Protein AF-A0A432R8T3-F1 (afdb_monomer_lite)

Secondary structure (DSSP, 8-state):
-HHHHHHHHHHHHHHHHHHHHHHHHHHHHHHHHHHHHHHHHHHHHHHHHHHHHHHHHHHHHHHHHHHHHHHHHS-HHHHHHHHHHHS-PPPP-GGG------

Radius of gyration: 39.83 Å; chains: 1; bounding box: 74×20×109 Å

pLDDT: mean 88.71, std 10.78, range [54.72, 98.0]

Sequence (102 aa):
MIRV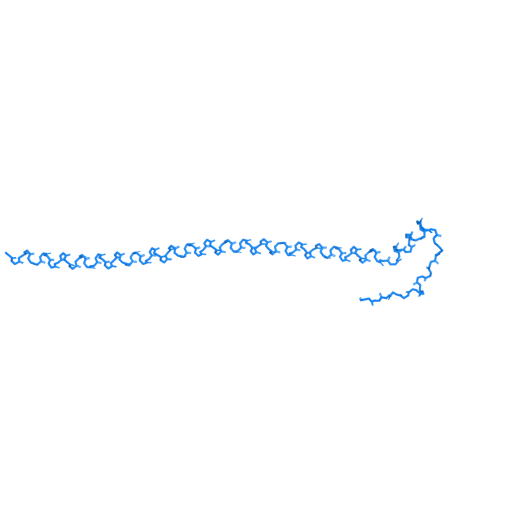KELTIEARKDFSILKKQALFFLMILTISSLLILYNIKFVEVEKEIAQLTKSKEFMVYENMILKKEIAKLKDPKRINKIAKKKLHMKPVNMEKVKFIKY

Structure (mmCIF, N/CA/C/O backbone):
data_AF-A0A432R8T3-F1
#
_entry.id   AF-A0A432R8T3-F1
#
loop_
_atom_site.group_PDB
_atom_site.id
_atom_site.type_symbol
_atom_site.label_atom_id
_atom_site.label_alt_id
_atom_site.label_comp_id
_atom_site.label_asym_id
_atom_site.label_entity_id
_atom_site.label_seq_id
_atom_site.pdbx_PDB_ins_code
_atom_site.Cartn_x
_atom_site.Cartn_y
_atom_site.Cartn_z
_atom_site.occupancy
_atom_site.B_iso_or_equiv
_atom_site.auth_seq_id
_atom_site.auth_comp_id
_atom_site.auth_asym_id
_atom_site.auth_atom_id
_atom_site.pdbx_PDB_model_num
ATOM 1 N N . MET A 1 1 ? 37.307 8.589 -61.354 1.00 62.78 1 MET A N 1
ATOM 2 C CA . MET A 1 1 ? 35.980 9.179 -61.045 1.00 62.78 1 MET A CA 1
ATOM 3 C C . MET A 1 1 ? 34.953 8.140 -60.574 1.00 62.78 1 MET A C 1
ATOM 5 O O . MET A 1 1 ? 34.228 8.426 -59.633 1.00 62.78 1 MET A O 1
ATOM 9 N N . ILE A 1 2 ? 34.918 6.933 -61.160 1.00 66.38 2 ILE A N 1
ATOM 10 C CA . ILE A 1 2 ? 33.963 5.852 -60.816 1.00 66.38 2 ILE A CA 1
ATOM 11 C C . ILE A 1 2 ? 34.092 5.389 -59.347 1.00 66.38 2 ILE A C 1
ATOM 13 O O . ILE A 1 2 ? 33.107 5.385 -58.618 1.00 66.38 2 ILE A O 1
ATOM 17 N N . ARG A 1 3 ? 35.323 5.170 -58.863 1.00 75.00 3 ARG A N 1
ATOM 18 C CA . ARG A 1 3 ? 35.620 4.719 -57.486 1.00 75.00 3 ARG A CA 1
ATOM 19 C C . ARG A 1 3 ? 35.119 5.652 -56.370 1.00 75.00 3 ARG A C 1
ATOM 21 O O . ARG A 1 3 ? 34.780 5.203 -55.286 1.00 75.00 3 ARG A O 1
ATOM 28 N N . VAL A 1 4 ? 35.065 6.961 -56.636 1.00 77.25 4 VAL A N 1
ATOM 29 C CA . VAL A 1 4 ? 34.587 7.970 -55.668 1.00 77.25 4 VAL A CA 1
ATOM 30 C C . VAL A 1 4 ? 33.055 7.938 -55.564 1.00 77.25 4 VAL A C 1
ATOM 32 O O . VAL A 1 4 ? 32.496 8.117 -54.483 1.00 77.25 4 VAL A O 1
ATOM 35 N N . LYS A 1 5 ? 32.358 7.658 -56.674 1.00 79.06 5 LYS A N 1
ATOM 36 C CA . LYS A 1 5 ? 30.899 7.469 -56.670 1.00 79.06 5 LYS A CA 1
ATOM 37 C C . LYS A 1 5 ? 30.490 6.204 -55.913 1.00 79.06 5 LYS A C 1
ATOM 39 O O . LYS A 1 5 ? 29.539 6.257 -55.148 1.00 79.06 5 LYS A O 1
ATOM 44 N N . GLU A 1 6 ? 31.217 5.103 -56.072 1.00 82.19 6 GLU A N 1
ATOM 45 C CA . GLU A 1 6 ? 30.943 3.865 -55.325 1.00 82.19 6 GLU A CA 1
ATOM 46 C C . GLU A 1 6 ? 31.122 4.063 -53.814 1.00 82.19 6 GLU A C 1
ATOM 48 O O . GLU A 1 6 ? 30.196 3.785 -53.056 1.00 82.19 6 GLU A O 1
ATOM 53 N N . LEU A 1 7 ? 32.232 4.683 -53.391 1.00 83.75 7 LEU A N 1
ATOM 54 C CA . LEU A 1 7 ? 32.489 4.982 -51.975 1.00 83.75 7 LEU A CA 1
ATOM 55 C C . LEU A 1 7 ? 31.397 5.858 -51.339 1.00 83.75 7 LEU A C 1
ATOM 57 O O . LEU A 1 7 ? 31.002 5.647 -50.196 1.00 83.75 7 LEU A O 1
ATOM 61 N N . THR A 1 8 ? 30.901 6.860 -52.070 1.00 83.38 8 THR A N 1
ATOM 62 C CA . THR A 1 8 ? 29.843 7.750 -51.556 1.00 83.38 8 THR A CA 1
ATOM 63 C C . THR A 1 8 ? 28.485 7.061 -51.454 1.00 83.38 8 THR A C 1
ATOM 65 O O . THR A 1 8 ? 27.714 7.362 -50.541 1.00 83.38 8 THR A O 1
ATOM 68 N N . ILE A 1 9 ? 28.184 6.121 -52.353 1.00 86.31 9 ILE A N 1
ATOM 69 C CA . ILE A 1 9 ? 26.966 5.306 -52.289 1.00 86.31 9 ILE A CA 1
ATOM 70 C C . ILE A 1 9 ? 27.024 4.363 -51.083 1.00 86.31 9 ILE A C 1
ATOM 72 O O . ILE A 1 9 ? 26.041 4.246 -50.348 1.00 86.31 9 ILE A O 1
ATOM 76 N N . GLU A 1 10 ? 28.178 3.742 -50.852 1.00 86.75 10 GLU A N 1
ATOM 77 C CA . GLU A 1 10 ? 28.408 2.814 -49.745 1.00 86.75 10 GLU A CA 1
ATOM 78 C C . GLU A 1 10 ? 28.322 3.535 -48.390 1.00 86.75 10 GLU A C 1
ATOM 80 O O . GLU A 1 10 ? 27.499 3.174 -47.548 1.00 86.75 10 GLU A O 1
ATOM 85 N N . ALA A 1 11 ? 29.002 4.680 -48.248 1.00 87.25 11 ALA A N 1
ATOM 86 C CA . ALA A 1 11 ? 28.913 5.527 -47.057 1.00 87.25 11 ALA A CA 1
ATOM 87 C C . ALA A 1 11 ? 27.478 6.008 -46.766 1.00 87.25 11 ALA A C 1
ATOM 89 O O . ALA A 1 11 ? 27.051 6.083 -45.611 1.00 87.25 11 ALA A O 1
ATOM 90 N N . ARG A 1 12 ? 26.688 6.316 -47.805 1.00 90.31 12 ARG A N 1
ATOM 91 C CA . ARG A 1 12 ? 25.278 6.710 -47.642 1.00 90.31 12 ARG A CA 1
ATOM 92 C C . ARG A 1 12 ? 24.418 5.554 -47.130 1.00 90.31 12 ARG A C 1
ATOM 94 O O . ARG A 1 12 ? 23.485 5.785 -46.354 1.00 90.31 12 ARG A O 1
ATOM 101 N N . LYS A 1 13 ? 24.712 4.326 -47.560 1.00 90.44 13 LYS A N 1
ATOM 102 C CA . LYS A 1 13 ? 24.023 3.114 -47.106 1.00 90.44 13 LYS A CA 1
ATOM 103 C C . LYS A 1 13 ? 24.353 2.823 -45.641 1.00 90.44 13 LYS A C 1
ATOM 105 O O . LYS A 1 13 ? 23.425 2.627 -44.857 1.00 90.44 13 LYS A O 1
ATOM 110 N N . ASP A 1 14 ? 25.621 2.917 -45.259 1.00 90.56 14 ASP A N 1
ATOM 111 C CA . ASP A 1 14 ? 26.066 2.726 -43.875 1.00 90.56 14 ASP A CA 1
ATOM 112 C C . ASP A 1 14 ? 25.478 3.783 -42.941 1.00 90.56 14 ASP A C 1
ATOM 114 O O . ASP A 1 14 ? 24.937 3.458 -41.883 1.00 90.56 14 ASP A O 1
ATOM 118 N N . PHE A 1 15 ? 25.451 5.046 -43.372 1.00 93.19 15 PHE A N 1
ATOM 119 C CA . PHE A 1 15 ? 24.792 6.111 -42.620 1.00 93.19 15 PHE A CA 1
ATOM 120 C C . PHE A 1 15 ? 23.287 5.856 -42.447 1.00 93.19 15 PHE A C 1
ATOM 122 O O . PHE A 1 15 ? 22.721 6.115 -41.384 1.00 93.19 15 PHE A O 1
ATOM 129 N N . SER A 1 16 ? 22.618 5.314 -43.471 1.00 92.25 16 SER A N 1
ATOM 130 C CA . SER A 1 16 ? 21.205 4.932 -43.374 1.00 92.25 16 SER A CA 1
ATOM 131 C C . SER A 1 16 ? 20.980 3.821 -42.344 1.00 92.25 16 SER A C 1
ATOM 133 O O . SER A 1 16 ? 20.015 3.884 -41.577 1.00 92.25 16 SER A O 1
ATOM 135 N N . ILE A 1 17 ? 21.877 2.832 -42.288 1.00 93.19 17 ILE A N 1
ATOM 136 C CA . ILE A 1 17 ? 21.836 1.742 -41.305 1.00 93.19 17 ILE A CA 1
ATOM 137 C C . ILE A 1 17 ? 22.064 2.290 -39.892 1.00 93.19 17 ILE A C 1
ATOM 139 O O . ILE A 1 17 ? 21.248 2.029 -39.006 1.00 93.19 17 ILE A O 1
ATOM 143 N N . LEU A 1 18 ? 23.096 3.116 -39.695 1.00 94.38 18 LEU A N 1
ATOM 144 C CA . LEU A 1 18 ? 23.390 3.760 -38.411 1.00 94.38 18 LEU A CA 1
ATOM 145 C C . LEU A 1 18 ? 22.222 4.622 -37.924 1.00 94.38 18 LEU A C 1
ATOM 147 O O . LEU A 1 18 ? 21.843 4.547 -36.758 1.00 94.38 18 LEU A O 1
ATOM 151 N N . LYS A 1 19 ? 21.579 5.386 -38.817 1.00 94.69 19 LYS A N 1
ATOM 152 C CA . LYS A 1 19 ? 20.396 6.188 -38.473 1.00 94.69 19 LYS A CA 1
ATOM 153 C C . LYS A 1 19 ? 19.231 5.318 -37.994 1.00 94.69 19 LYS A C 1
ATOM 155 O O . LYS A 1 19 ? 18.560 5.679 -37.029 1.00 94.69 19 LYS A O 1
ATOM 160 N N . LYS A 1 20 ? 18.981 4.178 -38.648 1.00 94.25 20 LYS A N 1
ATOM 161 C CA . LYS A 1 20 ? 17.941 3.229 -38.216 1.00 94.25 20 LYS A CA 1
ATOM 162 C C . LYS A 1 20 ? 18.269 2.641 -36.846 1.00 94.25 20 LYS A C 1
ATOM 164 O O . LYS A 1 20 ? 17.397 2.612 -35.987 1.00 94.25 20 LYS A O 1
ATOM 169 N N . GLN A 1 21 ? 19.515 2.225 -36.625 1.00 94.94 21 GLN A N 1
ATOM 170 C CA . GLN A 1 21 ? 19.959 1.701 -35.331 1.00 94.94 21 GLN A CA 1
ATOM 171 C C . GLN A 1 21 ? 19.830 2.750 -34.221 1.00 94.94 21 GLN A C 1
ATOM 173 O O . GLN A 1 21 ? 19.284 2.447 -33.166 1.00 94.94 21 GLN A O 1
ATOM 178 N N . ALA A 1 22 ? 20.239 3.995 -34.474 1.00 96.06 22 ALA A N 1
ATOM 179 C CA . ALA A 1 22 ? 20.071 5.097 -33.530 1.00 96.06 22 ALA A CA 1
ATOM 180 C C . ALA A 1 22 ? 18.594 5.330 -33.169 1.00 96.06 22 ALA A C 1
ATOM 182 O O . ALA A 1 22 ? 18.274 5.546 -32.003 1.00 96.06 22 ALA A O 1
ATOM 183 N N . LEU A 1 23 ? 17.684 5.226 -34.145 1.00 96.06 23 LEU A N 1
ATOM 184 C CA . LEU A 1 23 ? 16.244 5.322 -33.898 1.00 96.06 23 LEU A CA 1
ATOM 185 C C . LEU A 1 23 ? 15.736 4.174 -33.009 1.00 96.06 23 LEU A C 1
ATOM 187 O O . LEU A 1 23 ? 14.954 4.413 -32.092 1.00 96.06 23 LEU A O 1
ATOM 191 N N . PHE A 1 24 ? 16.198 2.942 -33.246 1.00 96.44 24 PHE A N 1
ATOM 192 C CA . PHE A 1 24 ? 15.867 1.800 -32.390 1.00 96.44 24 PHE A CA 1
ATOM 193 C C . PHE A 1 24 ? 16.395 1.980 -30.966 1.00 96.44 24 PHE A C 1
ATOM 195 O O . PHE A 1 24 ? 15.648 1.762 -30.017 1.00 96.44 24 PHE A O 1
ATOM 202 N N . PHE A 1 25 ? 17.639 2.432 -30.800 1.00 97.06 25 PHE A N 1
ATOM 203 C CA . PHE A 1 25 ? 18.193 2.719 -29.476 1.00 97.06 25 PHE A CA 1
ATOM 204 C C . PHE A 1 25 ? 17.418 3.818 -28.757 1.00 97.06 25 PHE A C 1
ATOM 206 O O . PHE A 1 25 ? 17.108 3.667 -27.579 1.00 97.06 25 PHE A O 1
ATOM 213 N N . LEU A 1 26 ? 17.045 4.887 -29.463 1.00 97.38 26 LEU A N 1
ATOM 214 C CA . LEU A 1 26 ? 16.210 5.941 -28.898 1.00 97.38 26 LEU A CA 1
ATOM 215 C C . LEU A 1 26 ? 14.859 5.382 -28.436 1.00 97.38 26 LEU A C 1
ATOM 217 O O . LEU A 1 26 ? 14.428 5.662 -27.322 1.00 97.38 26 LEU A O 1
ATOM 221 N N . MET A 1 27 ? 14.222 4.541 -29.252 1.00 97.19 27 MET A N 1
ATOM 222 C CA . MET A 1 27 ? 12.959 3.896 -28.899 1.00 97.19 27 MET A CA 1
ATOM 223 C C . MET A 1 27 ? 13.104 3.021 -27.647 1.00 97.19 27 MET A C 1
ATOM 225 O O . MET A 1 27 ? 12.321 3.167 -26.710 1.00 97.19 27 MET A O 1
ATOM 229 N N . ILE A 1 28 ? 14.143 2.184 -27.583 1.00 97.44 28 ILE A N 1
ATOM 230 C CA . ILE A 1 28 ? 14.435 1.352 -26.408 1.00 97.44 28 ILE A CA 1
ATOM 231 C C . ILE A 1 28 ? 14.617 2.235 -25.171 1.00 97.44 28 ILE A C 1
ATOM 233 O O . ILE A 1 28 ? 13.952 2.007 -24.166 1.00 97.44 28 ILE A O 1
ATOM 237 N N . LEU A 1 29 ? 15.436 3.287 -25.256 1.00 97.81 29 LEU A N 1
ATOM 238 C CA . LEU A 1 29 ? 15.678 4.202 -24.139 1.00 97.81 29 LEU A CA 1
ATOM 239 C C . LEU A 1 29 ? 14.394 4.882 -23.660 1.00 97.81 29 LEU A C 1
ATOM 241 O O . LEU A 1 29 ? 14.171 4.976 -22.452 1.00 97.81 29 LEU A O 1
ATOM 245 N N . THR A 1 30 ? 13.532 5.326 -24.577 1.00 97.50 30 THR A N 1
ATOM 246 C CA . THR A 1 30 ? 12.253 5.946 -24.202 1.00 97.50 30 THR A CA 1
ATOM 247 C C . THR A 1 30 ? 11.332 4.965 -23.481 1.00 97.50 30 THR A C 1
ATOM 249 O O . THR A 1 30 ? 10.816 5.294 -22.414 1.00 97.50 30 THR A O 1
ATOM 252 N N . ILE A 1 31 ? 11.182 3.741 -23.996 1.00 97.69 31 ILE A N 1
ATOM 253 C CA . ILE A 1 31 ? 10.347 2.706 -23.375 1.00 97.69 31 ILE A CA 1
ATOM 254 C C . ILE A 1 31 ? 10.910 2.318 -22.006 1.00 97.69 31 ILE A C 1
ATOM 256 O O . ILE A 1 31 ? 10.165 2.273 -21.029 1.00 97.69 31 ILE A O 1
ATOM 260 N N . SER A 1 32 ? 12.223 2.095 -21.902 1.00 97.62 32 SER A N 1
ATOM 261 C CA . SER A 1 32 ? 12.877 1.773 -20.631 1.00 97.62 32 SER A CA 1
ATOM 262 C C . SER A 1 32 ? 12.693 2.886 -19.601 1.00 97.62 32 SER A C 1
ATOM 264 O O . SER A 1 32 ? 12.394 2.604 -18.444 1.00 97.62 32 SER A O 1
ATOM 266 N N . SER A 1 33 ? 12.799 4.149 -20.016 1.00 97.19 33 SER A N 1
ATOM 267 C CA . SER A 1 33 ? 12.599 5.298 -19.125 1.00 97.19 33 SER A CA 1
ATOM 268 C C . SER A 1 33 ? 11.162 5.369 -18.607 1.00 97.19 33 SER A C 1
ATOM 270 O O . SER A 1 33 ? 10.945 5.548 -17.410 1.00 97.19 33 SER A O 1
ATOM 272 N N . LEU A 1 34 ? 10.173 5.164 -19.483 1.00 97.62 34 LEU A N 1
ATOM 273 C CA . LEU A 1 34 ? 8.764 5.106 -19.086 1.00 97.62 34 LEU A CA 1
ATOM 274 C C . LEU A 1 34 ? 8.494 3.953 -18.115 1.00 97.62 34 LEU A C 1
ATOM 276 O O . LEU A 1 34 ? 7.768 4.135 -17.140 1.00 97.62 34 LEU A O 1
ATOM 280 N N . LEU A 1 35 ? 9.111 2.790 -18.339 1.00 97.94 35 LEU A N 1
ATOM 281 C CA . LEU A 1 35 ? 8.969 1.631 -17.460 1.00 97.94 35 LEU A CA 1
ATOM 282 C C . LEU A 1 35 ? 9.547 1.898 -16.062 1.00 97.94 35 LEU A C 1
ATOM 284 O O . LEU A 1 35 ? 8.934 1.527 -15.063 1.00 97.94 35 LEU A O 1
ATOM 288 N N . ILE A 1 36 ? 10.697 2.573 -15.982 1.00 97.94 36 ILE A N 1
ATOM 289 C CA . ILE A 1 36 ? 11.311 2.972 -14.708 1.00 97.94 36 ILE A CA 1
ATOM 290 C C . ILE A 1 36 ? 10.391 3.936 -13.955 1.00 97.94 36 ILE A C 1
ATOM 292 O O . ILE A 1 36 ? 10.126 3.729 -12.772 1.00 97.94 36 ILE A O 1
ATOM 296 N N . LEU A 1 37 ? 9.862 4.959 -14.634 1.00 97.75 37 LEU A N 1
ATOM 297 C CA . LEU A 1 37 ? 8.937 5.919 -14.023 1.00 97.75 37 LEU A CA 1
ATOM 298 C C . LEU A 1 37 ? 7.655 5.242 -13.530 1.00 97.75 37 LEU A C 1
ATOM 300 O O . LEU A 1 37 ? 7.202 5.517 -12.418 1.00 97.75 37 LEU A O 1
ATOM 304 N N . TYR A 1 38 ? 7.100 4.331 -14.330 1.00 98.00 38 TYR A N 1
ATOM 305 C CA . TYR A 1 38 ? 5.948 3.528 -13.936 1.00 98.00 38 TYR A CA 1
ATOM 306 C C . TYR A 1 38 ? 6.244 2.703 -12.682 1.00 98.00 38 TYR A C 1
ATOM 308 O O . TYR A 1 38 ? 5.457 2.725 -11.741 1.00 98.00 38 TYR A O 1
ATOM 316 N N . ASN A 1 39 ? 7.394 2.026 -12.633 1.00 97.88 39 ASN A N 1
ATOM 317 C CA . ASN A 1 39 ? 7.782 1.200 -11.492 1.00 97.88 39 ASN A CA 1
ATOM 318 C C . ASN A 1 39 ? 7.941 2.038 -10.211 1.00 97.88 39 ASN A C 1
ATOM 320 O O . ASN A 1 39 ? 7.406 1.675 -9.168 1.00 97.88 39 ASN A O 1
ATOM 324 N N . ILE A 1 40 ? 8.573 3.213 -10.298 1.00 97.62 40 ILE A N 1
ATOM 325 C CA . ILE A 1 40 ? 8.682 4.134 -9.156 1.00 97.62 40 ILE A CA 1
ATOM 326 C C . ILE A 1 40 ? 7.294 4.481 -8.601 1.00 97.62 40 ILE A C 1
ATOM 328 O O . ILE A 1 40 ? 7.080 4.406 -7.391 1.00 97.62 40 ILE A O 1
ATOM 332 N N . LYS A 1 41 ? 6.340 4.818 -9.478 1.00 97.06 41 LYS A N 1
ATOM 333 C CA . LYS A 1 41 ? 4.965 5.129 -9.066 1.00 97.06 41 LYS A CA 1
ATOM 334 C C . LYS A 1 41 ? 4.211 3.922 -8.532 1.00 97.06 41 LYS A C 1
ATOM 336 O O . LYS A 1 41 ? 3.481 4.054 -7.557 1.00 97.06 41 LYS A O 1
ATOM 341 N N . PHE A 1 42 ? 4.423 2.753 -9.116 1.00 97.94 42 PHE A N 1
ATOM 342 C CA . PHE A 1 42 ? 3.851 1.510 -8.624 1.00 97.94 42 PHE A CA 1
ATOM 343 C C . PHE A 1 42 ? 4.303 1.216 -7.185 1.00 97.94 42 PHE A C 1
ATOM 345 O O . PHE A 1 42 ? 3.467 0.995 -6.315 1.00 97.94 42 PHE A O 1
ATOM 352 N N . VAL A 1 43 ? 5.605 1.323 -6.903 1.00 98.00 43 VAL A N 1
ATOM 353 C CA . VAL A 1 43 ? 6.166 1.110 -5.558 1.00 98.00 43 VAL A CA 1
ATOM 354 C C . VAL A 1 43 ? 5.654 2.143 -4.547 1.00 98.00 43 VAL A C 1
ATOM 356 O O . VAL A 1 43 ? 5.439 1.816 -3.380 1.00 98.00 43 VAL A O 1
ATOM 359 N N . GLU A 1 44 ? 5.469 3.397 -4.962 1.00 97.75 44 GLU A N 1
ATOM 360 C CA . GLU A 1 44 ? 4.872 4.439 -4.116 1.00 97.75 44 GLU A CA 1
ATOM 361 C C . GLU A 1 44 ? 3.436 4.069 -3.714 1.00 97.75 44 GLU A C 1
ATOM 363 O O . GLU A 1 44 ? 3.114 4.045 -2.525 1.00 97.75 44 GLU A O 1
ATOM 368 N N . VAL A 1 45 ? 2.617 3.661 -4.686 1.00 97.69 45 VAL A N 1
ATOM 369 C CA . VAL A 1 45 ? 1.238 3.213 -4.451 1.00 97.69 45 VAL A CA 1
ATOM 370 C C . VAL A 1 45 ? 1.191 1.964 -3.566 1.00 97.69 45 VAL A C 1
ATOM 372 O O . VAL A 1 45 ? 0.377 1.898 -2.647 1.00 97.69 45 VAL A O 1
ATOM 375 N N . GLU A 1 46 ? 2.076 0.985 -3.770 1.00 97.75 46 GLU A N 1
ATOM 376 C CA . GLU A 1 46 ? 2.145 -0.198 -2.901 1.00 97.75 46 GLU A CA 1
ATOM 377 C C . GLU A 1 46 ? 2.438 0.167 -1.440 1.00 97.75 46 GLU A C 1
ATOM 379 O O . GLU A 1 46 ? 1.827 -0.391 -0.522 1.00 97.75 46 GLU A O 1
ATOM 384 N N . LYS A 1 47 ? 3.330 1.137 -1.202 1.00 97.31 47 LYS A N 1
ATOM 385 C CA . LYS A 1 47 ? 3.618 1.629 0.154 1.00 97.31 47 LYS A CA 1
ATOM 386 C C . LYS A 1 47 ? 2.397 2.291 0.784 1.00 97.31 47 LYS A C 1
ATOM 388 O O . LYS A 1 47 ? 2.115 2.030 1.954 1.00 97.31 47 LYS A O 1
ATOM 393 N N . GLU A 1 48 ? 1.670 3.113 0.033 1.00 97.75 48 GLU A N 1
ATOM 394 C CA . GLU A 1 48 ? 0.434 3.738 0.512 1.00 97.75 48 GLU A CA 1
ATOM 395 C C . GLU A 1 48 ? -0.630 2.689 0.857 1.00 97.75 48 GLU A C 1
ATOM 397 O O . GLU A 1 48 ? -1.224 2.741 1.936 1.00 97.75 48 GLU A O 1
ATOM 402 N N . ILE A 1 49 ? -0.817 1.677 0.003 1.00 97.12 49 ILE A N 1
ATOM 403 C CA . ILE A 1 49 ? -1.745 0.565 0.255 1.00 97.12 49 ILE A CA 1
ATOM 404 C C . ILE A 1 49 ? -1.365 -0.178 1.539 1.00 97.12 49 ILE A C 1
ATOM 406 O O . ILE A 1 49 ? -2.235 -0.462 2.369 1.00 97.12 49 ILE A O 1
ATOM 410 N N . ALA A 1 50 ? -0.079 -0.469 1.744 1.00 97.56 50 ALA A N 1
ATOM 411 C CA . ALA A 1 50 ? 0.394 -1.137 2.952 1.00 97.56 50 ALA A CA 1
ATOM 412 C C . ALA A 1 50 ? 0.126 -0.298 4.216 1.00 97.56 50 ALA A C 1
ATOM 414 O O . ALA A 1 50 ? -0.354 -0.819 5.226 1.00 97.56 50 ALA A O 1
ATOM 415 N N . GLN A 1 51 ? 0.377 1.014 4.158 1.00 97.56 51 GLN A N 1
ATOM 416 C CA . GLN A 1 51 ? 0.107 1.929 5.270 1.00 97.56 51 GLN A CA 1
ATOM 417 C C . GLN A 1 51 ? -1.389 2.028 5.589 1.00 97.56 51 GLN A C 1
ATOM 419 O O . GLN A 1 51 ? -1.782 1.926 6.756 1.00 97.56 51 GLN A O 1
ATOM 424 N N . LEU A 1 52 ? -2.233 2.177 4.567 1.00 97.50 52 LEU A N 1
ATOM 425 C CA . LEU A 1 52 ? -3.686 2.237 4.726 1.00 97.50 52 LEU A CA 1
ATOM 426 C C . LEU A 1 52 ? -4.248 0.927 5.280 1.00 97.50 52 LEU A C 1
ATOM 428 O O . LEU A 1 52 ? -5.116 0.953 6.153 1.00 97.50 52 LEU A O 1
ATOM 432 N N . THR A 1 53 ? -3.719 -0.212 4.836 1.00 97.38 53 THR A N 1
ATOM 433 C CA . THR A 1 53 ? -4.107 -1.534 5.345 1.00 97.38 53 THR A CA 1
ATOM 434 C C . THR A 1 53 ? -3.795 -1.655 6.832 1.00 97.38 53 THR A C 1
ATOM 436 O O . THR A 1 53 ? -4.681 -1.990 7.617 1.00 97.38 53 THR A O 1
ATOM 439 N N . LYS A 1 54 ? -2.586 -1.264 7.250 1.00 97.06 54 LYS A N 1
ATOM 440 C CA . LYS A 1 54 ? -2.203 -1.248 8.667 1.00 97.06 54 LYS A CA 1
ATOM 441 C C . LYS A 1 54 ? -3.105 -0.332 9.501 1.00 97.06 54 LYS A C 1
ATOM 443 O O . LYS A 1 54 ? -3.515 -0.701 10.600 1.00 97.06 54 LYS A O 1
ATOM 448 N N . SER A 1 55 ? -3.435 0.855 8.987 1.00 96.88 55 SER A N 1
ATOM 449 C CA . SER A 1 55 ? -4.331 1.795 9.676 1.00 96.88 55 SER A CA 1
ATOM 450 C C . SER A 1 55 ? -5.744 1.224 9.824 1.00 96.88 55 SER A C 1
ATOM 452 O O . SER A 1 55 ? -6.327 1.260 10.908 1.00 96.88 55 SER A O 1
ATOM 454 N N . LYS A 1 56 ? -6.269 0.599 8.764 1.00 97.00 56 LYS A N 1
ATOM 455 C CA . LYS A 1 56 ? -7.559 -0.096 8.786 1.00 97.00 56 LYS A CA 1
ATOM 456 C C . LYS A 1 56 ? -7.579 -1.207 9.836 1.00 97.00 56 LYS A C 1
ATOM 458 O O . LYS A 1 56 ? -8.527 -1.281 10.613 1.00 97.00 56 LYS A O 1
ATOM 463 N N . GLU A 1 57 ? -6.557 -2.057 9.879 1.00 96.94 57 GLU A N 1
ATOM 464 C CA . GLU A 1 57 ? -6.454 -3.139 10.866 1.00 96.94 57 GLU A CA 1
ATOM 465 C C . GLU A 1 57 ? -6.422 -2.606 12.300 1.00 96.94 57 GLU A C 1
ATOM 467 O O . GLU A 1 57 ? -7.152 -3.103 13.161 1.00 96.94 57 GLU A O 1
ATOM 472 N N . PHE A 1 58 ? -5.653 -1.542 12.542 1.00 97.31 58 PHE A N 1
ATOM 473 C CA . PHE A 1 58 ? -5.617 -0.873 13.838 1.00 97.31 58 PHE A CA 1
ATOM 474 C C . PHE A 1 58 ? -6.994 -0.325 14.241 1.00 97.31 58 PHE A C 1
ATOM 476 O O . PHE A 1 58 ? -7.467 -0.591 15.345 1.00 97.31 58 PHE A O 1
ATOM 483 N N . MET A 1 59 ? -7.691 0.369 13.336 1.00 97.00 59 MET A N 1
ATOM 484 C CA . MET A 1 59 ? -9.039 0.884 13.606 1.00 97.00 59 MET A CA 1
ATOM 485 C C . MET A 1 59 ? -10.050 -0.234 13.885 1.00 97.00 59 MET A C 1
ATOM 487 O O . MET A 1 59 ? -10.922 -0.082 14.742 1.00 97.00 59 MET A O 1
ATOM 491 N N . VAL A 1 60 ? -9.950 -1.367 13.184 1.00 97.19 60 VAL A N 1
ATOM 492 C CA . VAL A 1 60 ? -10.800 -2.542 13.432 1.00 97.19 60 VAL A CA 1
ATOM 493 C C . VAL A 1 60 ? -10.544 -3.110 14.828 1.00 97.19 60 VAL A C 1
ATOM 495 O O . VAL A 1 60 ? -11.499 -3.417 15.547 1.00 97.19 60 VAL A O 1
ATOM 498 N N . TYR A 1 61 ? -9.277 -3.213 15.231 1.00 96.69 61 TYR A N 1
ATOM 499 C CA . TYR A 1 61 ? -8.892 -3.668 16.562 1.00 96.69 61 TYR A CA 1
ATOM 500 C C . TYR A 1 61 ? -9.413 -2.735 17.667 1.00 96.69 61 TYR A C 1
ATOM 502 O O . TYR A 1 61 ? -10.085 -3.196 18.593 1.00 96.69 61 TYR A O 1
ATOM 510 N N . GLU A 1 62 ? -9.208 -1.424 17.531 1.00 97.44 62 GLU A N 1
ATOM 511 C CA . GLU A 1 62 ? -9.725 -0.420 18.471 1.00 97.44 62 GLU A CA 1
ATOM 512 C C . GLU A 1 62 ? -11.254 -0.473 18.576 1.00 97.44 62 GLU A C 1
ATOM 514 O O . GLU A 1 62 ? -11.818 -0.500 19.670 1.00 97.44 62 GLU A O 1
ATOM 519 N N . ASN A 1 63 ? -11.955 -0.596 17.446 1.00 96.62 63 ASN A N 1
ATOM 520 C CA . ASN A 1 63 ? -13.410 -0.742 17.439 1.00 96.62 63 ASN A CA 1
ATOM 521 C C . ASN A 1 63 ? -13.857 -2.002 18.204 1.00 96.62 63 ASN A C 1
ATOM 523 O O . ASN A 1 63 ? -14.833 -1.966 18.958 1.00 96.62 63 ASN A O 1
ATOM 527 N N . MET A 1 64 ? -13.128 -3.113 18.064 1.00 96.44 64 MET A N 1
ATOM 528 C CA . MET A 1 64 ? -13.399 -4.338 18.817 1.00 96.44 64 MET A CA 1
ATOM 529 C C . MET A 1 64 ? -13.213 -4.136 20.328 1.00 96.44 64 MET A C 1
ATOM 531 O O . MET A 1 64 ? -14.059 -4.593 21.105 1.00 96.44 64 MET A O 1
ATOM 535 N N . ILE A 1 65 ? -12.145 -3.453 20.753 1.00 96.69 65 ILE A N 1
ATOM 536 C CA . ILE A 1 65 ? -11.917 -3.110 22.166 1.00 96.69 65 ILE A CA 1
ATOM 537 C C . ILE A 1 65 ? -13.058 -2.242 22.686 1.00 96.69 65 ILE A C 1
ATOM 539 O O . ILE A 1 65 ? -13.681 -2.595 23.689 1.00 96.69 65 ILE A O 1
ATOM 543 N N . LEU A 1 66 ? -13.388 -1.161 21.980 1.00 95.56 66 LEU A N 1
ATOM 544 C CA . LEU A 1 66 ? -14.443 -0.235 22.381 1.00 95.56 66 LEU A CA 1
ATOM 545 C C . LEU A 1 66 ? -15.798 -0.935 22.484 1.00 95.56 66 LEU A C 1
ATOM 547 O O . LEU A 1 66 ? -16.529 -0.720 23.447 1.00 95.56 66 LEU A O 1
ATOM 551 N N . LYS A 1 67 ? -16.134 -1.843 21.560 1.00 94.25 67 LYS A N 1
ATOM 552 C CA . LYS A 1 67 ? -17.356 -2.659 21.656 1.00 94.25 67 LYS A CA 1
ATOM 553 C C . LYS A 1 67 ? -17.374 -3.536 22.907 1.00 94.25 67 LYS A C 1
ATOM 555 O O . LYS A 1 67 ? -18.406 -3.610 23.577 1.00 94.25 67 LYS A O 1
ATOM 560 N N . LYS A 1 68 ? -16.251 -4.180 23.248 1.00 93.69 68 LYS A N 1
ATOM 561 C CA . LYS A 1 68 ? -16.128 -4.967 24.488 1.00 93.69 68 LYS A CA 1
ATOM 562 C C . LYS A 1 68 ? -16.275 -4.082 25.722 1.00 93.69 68 LYS A C 1
ATOM 564 O O . LYS A 1 68 ? -16.961 -4.464 26.671 1.00 93.69 68 LYS A O 1
ATOM 569 N N . GLU A 1 69 ? -15.665 -2.903 25.711 1.00 94.19 69 GLU A N 1
ATOM 570 C CA . GLU A 1 69 ? -15.772 -1.955 26.811 1.00 94.19 69 GLU A CA 1
ATOM 571 C C . GLU A 1 69 ? -17.203 -1.440 26.963 1.00 94.19 69 GLU A C 1
ATOM 573 O O . GLU A 1 69 ? -17.752 -1.514 28.057 1.00 94.19 69 GLU A O 1
ATOM 578 N N . ILE A 1 70 ? -17.865 -1.038 25.877 1.00 91.50 70 ILE A N 1
ATOM 579 C CA . ILE A 1 70 ? -19.278 -0.642 25.881 1.00 91.50 70 ILE A CA 1
ATOM 580 C C . ILE A 1 70 ? -20.151 -1.767 26.441 1.00 91.50 70 ILE A C 1
ATOM 582 O O . ILE A 1 70 ? -20.998 -1.504 27.294 1.00 91.50 70 ILE A O 1
ATOM 586 N N . ALA A 1 71 ? -19.940 -3.017 26.019 1.00 90.25 71 ALA A N 1
ATOM 587 C CA . ALA A 1 71 ? -20.681 -4.161 26.546 1.00 90.25 71 ALA A CA 1
ATOM 588 C C . ALA A 1 71 ? -20.476 -4.324 28.062 1.00 90.25 71 ALA A C 1
ATOM 590 O O . ALA A 1 71 ? -21.441 -4.494 28.805 1.00 90.25 71 ALA A O 1
ATOM 591 N N . LYS A 1 72 ? -19.234 -4.189 28.542 1.00 89.69 72 LYS A N 1
ATOM 592 C CA . LYS A 1 72 ? -18.904 -4.216 29.975 1.00 89.69 72 LYS A CA 1
ATOM 593 C C . LYS A 1 72 ? -19.509 -3.033 30.732 1.00 89.69 72 LYS A C 1
ATOM 595 O O . LYS A 1 72 ? -19.945 -3.191 31.869 1.00 89.69 72 LYS A O 1
ATOM 600 N N . LEU A 1 73 ? -19.522 -1.839 30.144 1.00 87.62 73 LEU A N 1
ATOM 601 C CA . LEU A 1 73 ? -20.075 -0.638 30.765 1.00 87.62 73 LEU A CA 1
ATOM 602 C C . LEU A 1 73 ? -21.599 -0.725 30.884 1.00 87.62 73 LEU A C 1
ATOM 604 O O .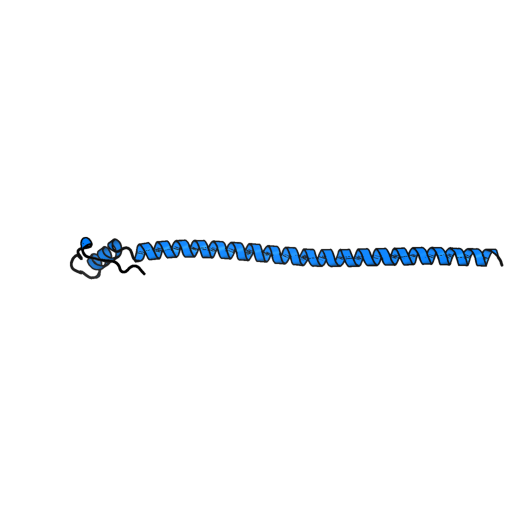 LEU A 1 73 ? -22.132 -0.344 31.928 1.00 87.62 73 LEU A O 1
ATOM 608 N N . LYS A 1 74 ? -22.257 -1.268 29.852 1.00 85.31 74 LYS A N 1
ATOM 609 C CA . LYS A 1 74 ? -23.697 -1.543 29.797 1.00 85.31 74 LYS A CA 1
ATOM 610 C C . LYS A 1 74 ? -24.118 -2.763 30.623 1.00 85.31 74 LYS A C 1
ATOM 612 O O . LYS A 1 74 ? -25.318 -2.967 30.779 1.00 85.31 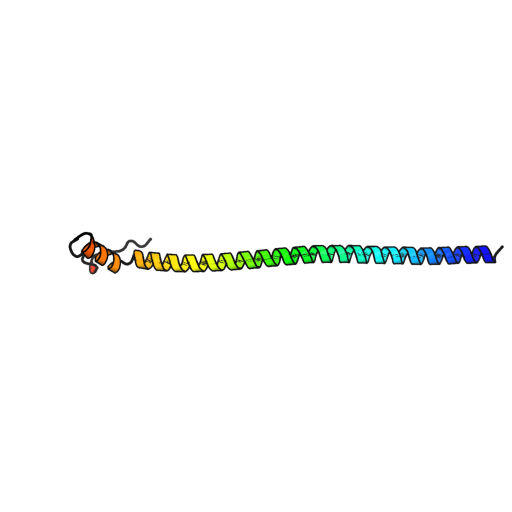74 LYS A O 1
ATOM 617 N N . ASP A 1 75 ? -23.177 -3.548 31.160 1.00 85.75 75 ASP A N 1
ATOM 618 C CA . ASP A 1 75 ? -23.491 -4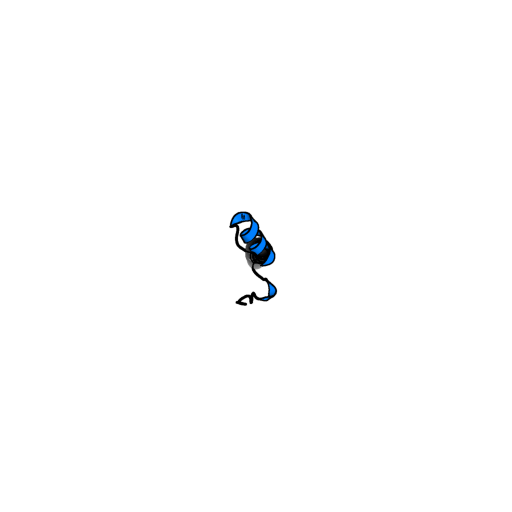.723 31.977 1.00 85.75 75 ASP A CA 1
ATOM 619 C C . ASP A 1 75 ? -24.375 -4.325 33.177 1.00 85.75 75 ASP A C 1
ATOM 621 O O . ASP A 1 75 ? -23.932 -3.594 34.076 1.00 85.75 75 ASP A O 1
ATOM 625 N N . PRO A 1 76 ? -25.615 -4.832 33.245 1.00 81.31 76 PRO A N 1
ATOM 626 C CA . PRO A 1 76 ? -26.554 -4.495 34.302 1.00 81.31 76 PRO A CA 1
ATOM 627 C C . PRO A 1 76 ? -26.038 -4.841 35.697 1.00 81.31 76 PRO A C 1
ATOM 629 O O . PRO A 1 76 ? -26.331 -4.129 36.659 1.00 81.31 76 PRO A O 1
ATOM 632 N N . LYS A 1 77 ? -25.244 -5.913 35.835 1.00 84.31 77 LYS A N 1
ATOM 633 C CA . LYS A 1 77 ? -24.654 -6.287 37.128 1.00 84.31 77 LYS A CA 1
ATOM 634 C C . LYS A 1 77 ? -23.682 -5.213 37.607 1.00 84.31 77 LYS A C 1
ATOM 636 O O . LYS A 1 77 ? -23.719 -4.828 38.779 1.00 84.31 77 LYS A O 1
ATOM 641 N N . ARG A 1 78 ? -22.850 -4.687 36.702 1.00 84.44 78 ARG A N 1
ATOM 642 C CA . ARG A 1 78 ? -21.949 -3.563 36.981 1.00 84.44 78 ARG A CA 1
ATOM 643 C C . ARG A 1 78 ? -22.732 -2.300 37.332 1.00 84.44 78 ARG A C 1
ATOM 645 O O . ARG A 1 78 ? -22.408 -1.669 38.337 1.00 84.44 78 ARG A O 1
ATOM 652 N N . ILE A 1 79 ? -23.760 -1.956 36.556 1.00 85.56 79 ILE A N 1
ATOM 653 C CA . ILE A 1 79 ? -24.603 -0.775 36.804 1.00 85.56 79 ILE A CA 1
ATOM 654 C C . ILE A 1 79 ? -25.270 -0.868 38.183 1.00 85.56 79 ILE A C 1
ATOM 656 O O . ILE A 1 79 ? -25.131 0.047 38.991 1.00 85.56 79 ILE A O 1
ATOM 660 N N . ASN A 1 80 ? -25.900 -2.001 38.508 1.00 82.62 80 ASN A N 1
ATOM 661 C CA . ASN A 1 80 ? -26.531 -2.233 39.810 1.00 82.62 80 ASN A CA 1
ATOM 662 C C . ASN A 1 80 ? -25.509 -2.151 40.960 1.00 82.62 80 ASN A C 1
ATOM 664 O O . ASN A 1 80 ? -25.771 -1.543 41.996 1.00 82.62 80 ASN A O 1
ATOM 668 N N . LYS A 1 81 ? -24.299 -2.702 40.774 1.00 85.88 81 LYS A N 1
ATOM 669 C CA . LYS A 1 81 ? -23.211 -2.597 41.760 1.00 85.88 81 LYS A CA 1
ATOM 670 C C . LYS A 1 81 ? -22.805 -1.141 42.012 1.00 85.88 81 LYS A C 1
ATOM 672 O O . LYS A 1 81 ? -22.579 -0.776 43.164 1.00 85.88 81 LYS A O 1
ATOM 677 N N . ILE A 1 82 ? -22.710 -0.321 40.964 1.00 85.38 82 ILE A N 1
ATOM 678 C CA . ILE A 1 82 ? -22.386 1.108 41.085 1.00 85.38 82 ILE A CA 1
ATOM 679 C C . ILE A 1 82 ? -23.533 1.863 41.768 1.00 85.38 82 ILE A C 1
ATOM 681 O O . ILE A 1 82 ? -23.270 2.604 42.711 1.00 85.38 82 ILE A O 1
ATOM 685 N N . ALA A 1 83 ? -24.783 1.630 41.363 1.00 84.56 83 ALA A N 1
ATOM 686 C CA . ALA A 1 83 ? -25.961 2.266 41.954 1.00 84.56 83 ALA A CA 1
ATOM 687 C C . ALA A 1 83 ? -26.087 1.976 43.460 1.00 84.56 83 ALA A C 1
ATOM 689 O O . ALA A 1 83 ? -26.319 2.884 44.255 1.00 84.56 83 ALA A O 1
ATOM 690 N N . LYS A 1 84 ? -25.830 0.731 43.876 1.00 85.12 84 LYS A N 1
ATOM 691 C CA . LYS A 1 84 ? -25.806 0.353 45.296 1.00 85.12 84 LYS A CA 1
ATOM 692 C C . LYS A 1 84 ? -24.679 1.039 46.067 1.00 85.12 84 LYS A C 1
ATOM 694 O O . LYS A 1 84 ? -24.914 1.564 47.148 1.00 85.12 84 LYS A O 1
ATOM 699 N N . LYS A 1 85 ? -23.451 1.010 45.533 1.00 87.56 85 LYS A N 1
ATOM 700 C CA . LYS A 1 85 ? -22.261 1.489 46.258 1.00 87.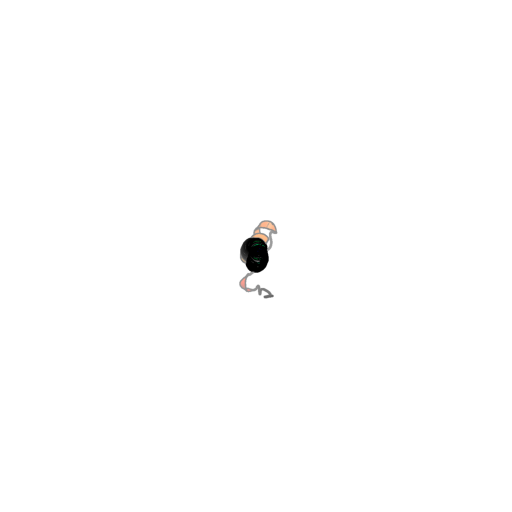56 85 LYS A CA 1
ATOM 701 C C . LYS A 1 85 ? -22.127 3.008 46.300 1.00 87.56 85 LYS A C 1
ATOM 703 O O . LYS A 1 85 ? -21.665 3.523 47.306 1.00 87.56 85 LYS A O 1
ATOM 708 N N . LYS A 1 86 ? -22.440 3.700 45.202 1.00 87.00 86 LYS A N 1
ATOM 709 C CA . LYS A 1 86 ? -22.190 5.143 45.055 1.00 87.00 86 LYS A CA 1
ATOM 710 C C . LYS A 1 86 ? -23.435 6.004 45.230 1.00 87.00 86 LYS A C 1
ATOM 712 O O . LYS A 1 86 ? -23.300 7.161 45.592 1.00 87.00 86 LYS A O 1
ATOM 717 N N . LEU A 1 87 ? -24.618 5.464 44.937 1.00 83.44 87 LEU A N 1
ATOM 718 C CA . LEU A 1 87 ? -25.873 6.226 44.935 1.00 83.44 87 LEU A CA 1
ATOM 719 C C . LEU A 1 87 ? -26.832 5.788 46.052 1.00 83.44 87 LEU A C 1
ATOM 721 O O . LEU A 1 87 ? -27.956 6.273 46.103 1.00 83.44 87 LEU A O 1
ATOM 725 N N . HIS A 1 88 ? -26.413 4.852 46.914 1.00 84.75 88 HIS A N 1
ATOM 726 C CA . HIS A 1 88 ? -27.208 4.303 48.022 1.00 84.75 88 HIS A CA 1
ATOM 727 C C . HIS A 1 88 ? -28.619 3.834 47.616 1.00 84.75 88 HIS A C 1
ATOM 729 O O . HIS A 1 88 ? -29.552 3.838 48.419 1.00 84.75 88 HIS A O 1
ATOM 735 N N . MET A 1 89 ? -28.791 3.413 46.358 1.00 77.94 89 MET A N 1
ATOM 736 C CA . MET A 1 89 ? -30.093 2.985 45.855 1.00 77.94 89 MET A CA 1
ATOM 737 C C . MET A 1 89 ? -30.485 1.619 46.426 1.00 77.94 89 MET A C 1
ATOM 739 O O . MET A 1 89 ? -29.647 0.725 46.596 1.00 77.94 89 MET A O 1
ATOM 743 N N . LYS A 1 90 ? -31.790 1.436 46.666 1.00 76.12 90 LYS A N 1
ATOM 744 C CA . LYS A 1 90 ? -32.366 0.145 47.065 1.00 76.12 90 LYS A CA 1
ATOM 745 C C . LYS A 1 90 ? -32.068 -0.930 46.005 1.00 76.12 90 LYS A C 1
ATOM 747 O O . LYS A 1 90 ? -31.993 -0.617 44.815 1.00 76.12 90 LYS A O 1
ATOM 752 N N . PRO A 1 91 ? -31.891 -2.201 46.408 1.00 67.81 91 PRO A N 1
ATOM 753 C CA . PRO A 1 91 ? -31.568 -3.274 45.478 1.00 67.81 91 PRO A CA 1
ATOM 754 C C . PRO A 1 91 ? -32.662 -3.442 44.419 1.00 67.81 91 PRO A C 1
ATOM 756 O O . PRO A 1 91 ? -33.802 -3.769 44.735 1.00 67.81 91 PRO A O 1
ATOM 759 N N . VAL A 1 92 ? -32.293 -3.252 43.151 1.00 69.25 92 VAL A N 1
ATOM 760 C CA . VAL A 1 92 ? 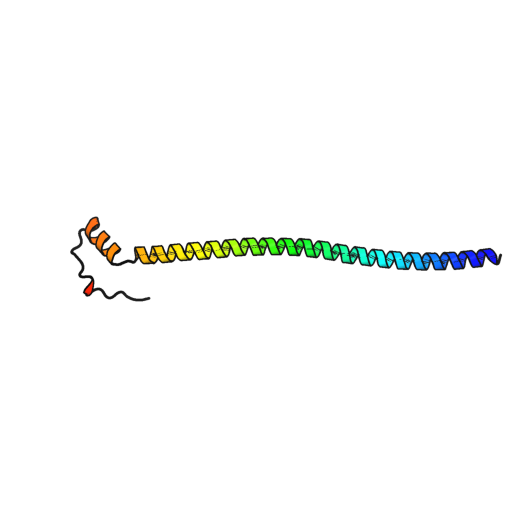-33.175 -3.530 42.012 1.00 69.25 92 VAL A CA 1
ATOM 761 C C . VAL A 1 92 ? -33.246 -5.043 41.802 1.00 69.25 92 VAL A C 1
ATOM 763 O O . VAL A 1 92 ? -32.205 -5.706 41.723 1.00 69.25 92 VAL A O 1
ATOM 766 N N . ASN A 1 93 ? -34.464 -5.591 41.721 1.00 72.31 93 ASN A N 1
ATOM 767 C CA . ASN A 1 93 ? -34.683 -6.992 41.368 1.00 72.31 93 ASN A CA 1
ATOM 768 C C . ASN A 1 93 ? -34.388 -7.184 39.872 1.00 72.31 93 ASN A C 1
ATOM 770 O O . ASN A 1 93 ? -35.174 -6.781 39.018 1.00 72.31 93 ASN A O 1
ATOM 774 N N . MET A 1 94 ? -33.246 -7.807 39.580 1.00 70.75 94 MET A N 1
ATOM 775 C CA . MET A 1 94 ? -32.729 -7.987 38.222 1.00 70.75 94 MET A CA 1
ATOM 776 C C . MET A 1 94 ? -33.564 -8.962 37.379 1.00 70.75 94 MET A C 1
ATOM 778 O O . MET A 1 94 ? -33.481 -8.902 36.158 1.00 70.75 94 MET A O 1
ATOM 782 N N . GLU A 1 95 ? -34.389 -9.815 37.995 1.00 70.62 95 GLU A N 1
ATOM 783 C CA . GLU A 1 95 ? -35.281 -10.755 37.292 1.00 70.62 95 GLU A CA 1
ATOM 784 C C . GLU A 1 95 ? -36.463 -10.039 36.626 1.00 70.62 95 GLU A C 1
ATOM 786 O O . GLU A 1 95 ? -37.036 -10.534 35.659 1.00 70.62 95 GLU A O 1
ATOM 791 N N . LYS A 1 96 ? -36.813 -8.844 37.120 1.00 69.06 96 LYS A N 1
ATOM 792 C CA . LYS A 1 96 ? -37.914 -8.022 36.595 1.00 69.06 96 LYS A CA 1
ATOM 793 C C . LYS A 1 96 ? -37.458 -6.979 35.571 1.00 69.06 96 LYS A C 1
ATOM 795 O O . LYS A 1 96 ? -38.290 -6.256 35.027 1.00 69.06 96 LYS A O 1
ATOM 800 N N . VAL A 1 97 ? -36.156 -6.875 35.304 1.00 70.06 97 VAL A N 1
ATOM 801 C CA . VAL A 1 97 ? -35.606 -5.878 34.377 1.00 70.06 97 VAL A CA 1
ATOM 802 C C . VAL A 1 97 ? -35.562 -6.461 32.964 1.00 70.06 97 VAL A C 1
ATOM 804 O O . VAL A 1 97 ? -34.739 -7.322 32.662 1.00 70.06 97 VAL A O 1
ATOM 807 N N . LYS A 1 98 ? -36.430 -5.967 32.072 1.00 68.00 98 LYS A N 1
ATOM 808 C CA . LYS A 1 98 ? -36.316 -6.200 30.624 1.00 68.00 98 LYS A CA 1
ATOM 809 C C . LYS A 1 98 ? -35.424 -5.129 30.005 1.00 68.00 98 LYS A C 1
ATOM 811 O O . LYS A 1 98 ? -35.725 -3.942 30.088 1.00 68.00 98 LYS A O 1
ATOM 816 N N . PHE A 1 99 ? -34.345 -5.554 29.357 1.00 66.56 99 PHE A N 1
ATOM 817 C CA . PHE A 1 99 ? -33.477 -4.649 28.609 1.00 66.56 99 PHE A CA 1
ATOM 818 C C . PHE A 1 99 ? -34.074 -4.377 27.231 1.00 66.56 99 PHE A C 1
ATOM 820 O O . PHE A 1 99 ? -34.416 -5.312 26.505 1.00 66.56 99 PHE A O 1
ATOM 827 N N . ILE A 1 100 ? -34.182 -3.096 26.874 1.00 70.19 100 ILE A N 1
ATOM 828 C CA . ILE A 1 100 ? -34.526 -2.674 25.517 1.00 70.19 100 ILE A CA 1
ATOM 829 C C . ILE A 1 100 ? -33.355 -3.089 24.620 1.00 70.19 100 ILE A C 1
ATOM 831 O O . ILE A 1 100 ? -32.232 -2.613 24.798 1.00 70.19 100 ILE A O 1
ATOM 835 N N . LYS A 1 101 ? -33.601 -4.034 23.709 1.00 55.06 101 LYS A N 1
ATOM 836 C CA . LYS A 1 101 ? -32.658 -4.369 22.640 1.00 55.06 101 LYS A CA 1
ATOM 837 C C . LYS A 1 101 ? -32.836 -3.321 21.543 1.00 55.06 101 LYS A C 1
ATOM 839 O O . LYS A 1 101 ? -33.948 -3.172 21.045 1.00 55.06 101 LYS A O 1
ATOM 844 N N . TYR A 1 102 ? -31.764 -2.600 21.237 1.00 54.72 102 TYR A N 1
ATOM 845 C CA . TYR A 1 102 ? -31.653 -1.750 20.053 1.00 54.72 102 TYR A CA 1
ATOM 846 C C . TYR A 1 102 ? -30.894 -2.511 18.975 1.00 54.72 102 TYR A C 1
ATOM 848 O O . TYR A 1 102 ? -29.947 -3.241 19.361 1.00 54.72 102 TYR A O 1
#

Foldseek 3Di:
DVVVVVVVVVVVVVVVVVVVVVVVVVVVVVVVVVVVVVVVVVVVVVVVVVVVVVVVVVVVVVVVVVVVVVCVVPPVVVVQVCCCPPVVDDRDDPVPDDDDDD